Protein AF-A0A263DR55-F1 (afdb_monomer_lite)

pLDDT: mean 92.51, std 10.54, range [33.25, 98.62]

Secondary structure (DSSP, 8-state):
--TT----SHHHHHHHHHHHHHTSTT----SEEEEEEE-S-TTS----S-EEESSTTHHHHHHHHHHH---SSSEEEEE-HHHHHHHHHHHGGGGG-TTS--HHHHHHHHHHHHHHTT---EEEEEEES-TTSPPSSHHHHHHHHHHHTT-------

Foldseek 3Di:
DPLPAADQDPVSVVVLVVVLVVVQPLADDFQKKFKWWAAPDPPDDTAGQAIAGHDPPRQLVSLLCVLQVPRDDWDKGWDDLVSLVSSLSSCVSHVSNVVFDDSVNVVSVVSSVCVVVPGDTIMMMTTHRDLPDDQPDPRSVRSNVCVVVVVHPDPPD

Radius of gyration: 15.17 Å; chains: 1; bounding box: 42×30×36 Å

Sequence (157 aa):
MSPDEEWPTLELIRAAVDRFTAQMPGWAPTAAYGVTLVPPDEDTSWSFPVVNVGWLHRLPALVLGMVTGRRTGTGTYELAPADLQRAVDLLSPAEAALMYQHPNLLAWRTMLERIESGENGRIVAVFVDSLDDEASSTYDAVFRAQIARGESSELYA

Structure (mmCIF, N/CA/C/O backbone):
data_AF-A0A263DR55-F1
#
_entry.id   AF-A0A263DR55-F1
#
loop_
_atom_site.group_PDB
_atom_site.id
_atom_site.type_symbol
_atom_site.label_atom_id
_atom_site.label_alt_id
_atom_site.label_comp_id
_atom_site.label_asym_id
_atom_site.label_entity_id
_atom_site.label_seq_id
_atom_site.pdbx_PDB_ins_code
_atom_site.Cartn_x
_atom_site.Cartn_y
_atom_site.Cartn_z
_atom_site.occupancy
_atom_site.B_iso_or_equiv
_atom_site.auth_seq_id
_atom_site.auth_comp_id
_atom_site.auth_asym_id
_atom_site.auth_atom_id
_atom_site.pdbx_PDB_model_num
ATOM 1 N N . MET A 1 1 ? 18.866 -2.359 1.711 1.00 62.03 1 MET A N 1
ATOM 2 C CA . MET A 1 1 ? 19.062 -1.284 0.718 1.00 62.03 1 MET A CA 1
ATOM 3 C C . MET A 1 1 ? 20.047 -0.297 1.301 1.00 62.03 1 MET A C 1
ATOM 5 O O . MET A 1 1 ? 20.133 -0.228 2.525 1.00 62.03 1 MET A O 1
ATOM 9 N N . SER A 1 2 ? 20.818 0.387 0.457 1.00 67.88 2 SER A N 1
ATOM 10 C CA . SER A 1 2 ? 21.627 1.514 0.931 1.00 67.88 2 SER A CA 1
ATOM 11 C C . SER A 1 2 ? 20.676 2.639 1.356 1.00 67.88 2 SER A C 1
ATOM 13 O O . SER A 1 2 ? 19.672 2.820 0.667 1.00 67.88 2 SER A O 1
ATOM 15 N N . PRO A 1 3 ? 20.944 3.378 2.445 1.00 63.75 3 PRO A N 1
ATOM 16 C CA . PRO A 1 3 ? 20.150 4.556 2.804 1.00 63.75 3 PRO A CA 1
ATOM 17 C C . PRO A 1 3 ? 20.121 5.628 1.697 1.00 63.75 3 PRO A C 1
ATOM 19 O O . PRO A 1 3 ? 19.177 6.403 1.651 1.00 63.75 3 PRO A O 1
ATOM 22 N N . ASP A 1 4 ? 21.089 5.603 0.773 1.00 78.88 4 ASP A N 1
ATOM 23 C CA . ASP A 1 4 ? 21.214 6.554 -0.344 1.00 78.88 4 ASP A CA 1
ATOM 24 C C . ASP A 1 4 ? 20.773 5.963 -1.703 1.00 78.88 4 ASP A C 1
ATOM 26 O O . ASP A 1 4 ? 21.198 6.421 -2.762 1.00 78.88 4 ASP A O 1
ATOM 30 N N . GLU A 1 5 ? 20.012 4.862 -1.711 1.00 91.50 5 GLU A N 1
ATOM 31 C CA . GLU A 1 5 ? 19.532 4.267 -2.963 1.00 91.50 5 GLU A CA 1
ATOM 32 C C . GLU A 1 5 ? 18.420 5.123 -3.594 1.00 91.50 5 GLU A C 1
ATOM 34 O O . GLU A 1 5 ? 17.402 5.385 -2.962 1.00 91.50 5 GLU A O 1
ATOM 39 N N . GLU A 1 6 ? 18.584 5.494 -4.867 1.00 94.75 6 GLU A N 1
ATOM 40 C CA . GLU A 1 6 ? 17.628 6.299 -5.638 1.00 94.75 6 GLU A CA 1
ATOM 41 C C . GLU A 1 6 ? 17.374 5.684 -7.023 1.00 94.75 6 GLU A C 1
ATOM 43 O O . GLU A 1 6 ? 18.287 5.145 -7.658 1.00 94.75 6 GLU A O 1
ATOM 48 N N . TRP A 1 7 ? 16.139 5.792 -7.529 1.00 95.12 7 TRP A N 1
ATOM 49 C CA . TRP A 1 7 ? 15.735 5.278 -8.845 1.00 95.12 7 TRP A CA 1
ATOM 50 C C . TRP A 1 7 ? 15.179 6.387 -9.755 1.00 95.12 7 TRP A C 1
ATOM 52 O O . TRP A 1 7 ? 13.997 6.364 -10.085 1.00 95.12 7 TRP A O 1
ATOM 62 N N . PRO A 1 8 ? 16.001 7.348 -10.221 1.00 94.38 8 PRO A N 1
ATOM 63 C CA . PRO A 1 8 ? 15.532 8.478 -11.031 1.00 94.38 8 PRO A CA 1
ATOM 64 C C . PRO A 1 8 ? 15.046 8.112 -12.442 1.00 94.38 8 PRO A C 1
ATOM 66 O O . PRO A 1 8 ? 14.496 8.956 -13.146 1.00 94.38 8 PRO A O 1
ATOM 69 N N . THR A 1 9 ? 15.262 6.874 -12.894 1.00 93.00 9 THR A N 1
ATOM 70 C CA . THR A 1 9 ? 14.920 6.429 -14.251 1.00 93.00 9 THR A CA 1
ATOM 71 C C . THR A 1 9 ? 13.971 5.235 -14.237 1.00 93.00 9 THR A C 1
ATOM 73 O O . THR A 1 9 ? 13.966 4.417 -13.315 1.00 93.00 9 THR A O 1
ATOM 76 N N . LEU A 1 10 ? 13.202 5.074 -15.320 1.00 91.06 10 LEU A N 1
ATOM 77 C CA . LEU A 1 10 ? 12.339 3.905 -15.514 1.00 91.06 10 LEU A CA 1
ATOM 78 C C . LEU A 1 10 ? 13.130 2.585 -15.510 1.00 91.06 10 LEU A C 1
ATOM 80 O O . LEU A 1 10 ? 12.615 1.561 -15.072 1.00 91.06 10 LEU A O 1
ATOM 84 N N . GLU A 1 11 ? 14.371 2.596 -15.997 1.00 93.25 11 GLU A N 1
ATOM 85 C CA . GLU A 1 11 ? 15.248 1.422 -15.983 1.00 93.25 11 GLU A CA 1
ATOM 86 C C . GLU A 1 11 ? 15.578 0.982 -14.552 1.00 93.25 11 GLU A C 1
ATOM 88 O O . GLU A 1 11 ? 15.452 -0.198 -14.234 1.00 93.25 11 GLU A O 1
ATOM 93 N N . LEU A 1 12 ? 15.905 1.929 -13.670 1.00 94.00 12 LEU A N 1
ATOM 94 C CA . LEU A 1 12 ? 16.193 1.636 -12.266 1.00 94.00 12 LEU A CA 1
ATOM 95 C C . LEU A 1 12 ? 14.942 1.166 -11.511 1.00 94.00 12 LEU A C 1
ATOM 97 O O . LEU A 1 12 ? 15.020 0.211 -10.740 1.00 94.00 12 LEU A O 1
ATOM 101 N N . ILE A 1 13 ? 13.772 1.745 -11.803 1.00 92.88 13 ILE A N 1
ATOM 102 C CA . ILE A 1 13 ? 12.486 1.257 -11.275 1.00 92.88 13 ILE A CA 1
ATOM 103 C C . ILE A 1 13 ? 12.225 -0.187 -11.725 1.00 92.88 13 ILE A C 1
ATOM 105 O O . ILE A 1 13 ? 11.828 -1.025 -10.916 1.00 92.88 13 ILE A O 1
ATOM 109 N N . ARG A 1 14 ? 12.460 -0.509 -13.004 1.00 92.50 14 ARG A N 1
ATOM 110 C CA . ARG A 1 14 ? 12.309 -1.880 -13.523 1.00 92.50 14 ARG A CA 1
ATOM 111 C C . ARG A 1 14 ? 13.278 -2.845 -12.843 1.00 92.50 14 ARG A C 1
ATOM 113 O O . ARG A 1 14 ? 12.843 -3.897 -12.388 1.00 92.50 14 ARG A O 1
ATOM 120 N N . ALA A 1 15 ? 14.541 -2.457 -12.681 1.00 94.19 15 ALA A N 1
ATOM 121 C CA . ALA A 1 15 ? 15.531 -3.261 -11.969 1.00 94.19 15 ALA A CA 1
ATOM 122 C C . ALA A 1 15 ? 15.119 -3.530 -10.509 1.00 94.19 15 ALA A C 1
ATOM 124 O O . ALA A 1 15 ? 15.295 -4.642 -10.003 1.00 94.19 15 ALA A O 1
ATOM 125 N N . ALA A 1 16 ? 14.519 -2.545 -9.833 1.00 94.00 16 ALA A N 1
ATOM 126 C CA . ALA A 1 16 ? 13.972 -2.722 -8.491 1.00 94.00 16 ALA A CA 1
ATOM 127 C C . ALA A 1 16 ? 12.789 -3.704 -8.471 1.00 94.00 16 ALA A C 1
ATOM 129 O O . ALA A 1 16 ? 12.760 -4.600 -7.623 1.00 94.00 16 ALA A O 1
ATOM 130 N N . VAL A 1 17 ? 11.856 -3.589 -9.425 1.00 93.50 17 VAL A N 1
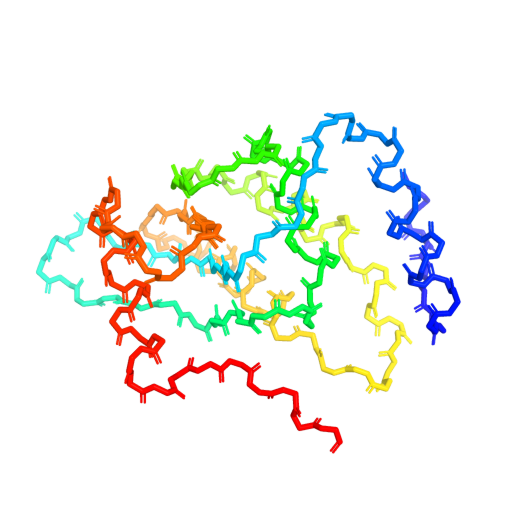ATOM 131 C CA . VAL A 1 17 ? 10.735 -4.533 -9.589 1.00 93.50 17 VAL A CA 1
ATOM 132 C C . VAL A 1 17 ? 11.243 -5.958 -9.801 1.00 93.50 17 VAL A C 1
ATOM 134 O O . VAL A 1 17 ? 10.771 -6.872 -9.122 1.00 93.50 17 VAL A O 1
ATOM 137 N N . ASP A 1 18 ? 12.226 -6.159 -10.678 1.00 94.62 18 ASP A N 1
ATOM 138 C CA . ASP A 1 18 ? 12.802 -7.479 -10.951 1.00 94.62 18 ASP A CA 1
ATOM 139 C C . ASP A 1 18 ? 13.461 -8.063 -9.693 1.00 94.62 18 ASP A C 1
ATOM 141 O O . ASP A 1 18 ? 13.192 -9.204 -9.304 1.00 94.62 18 ASP A O 1
ATOM 145 N N . ARG A 1 19 ? 14.258 -7.253 -8.984 1.00 94.94 19 ARG A N 1
ATOM 146 C CA . ARG A 1 19 ? 14.922 -7.643 -7.731 1.00 94.94 19 ARG A CA 1
ATOM 147 C C . ARG A 1 19 ? 13.928 -8.006 -6.626 1.00 94.94 19 ARG A C 1
ATOM 149 O O . ARG A 1 19 ? 14.173 -8.948 -5.870 1.00 94.94 19 ARG A O 1
ATOM 156 N N . PHE A 1 20 ? 12.836 -7.261 -6.478 1.00 95.62 20 PHE A N 1
ATOM 157 C CA . PHE A 1 20 ? 11.806 -7.546 -5.475 1.00 95.62 20 PHE A CA 1
ATOM 158 C C . PHE A 1 20 ? 10.971 -8.771 -5.854 1.00 95.62 20 PHE A C 1
ATOM 160 O O . PHE A 1 20 ? 10.696 -9.611 -4.999 1.00 95.62 20 PHE A O 1
ATOM 167 N N . THR A 1 21 ? 10.655 -8.939 -7.137 1.00 94.44 21 THR A N 1
ATOM 168 C CA . THR A 1 21 ? 9.927 -10.114 -7.636 1.00 94.44 21 THR A CA 1
ATOM 169 C C . THR A 1 21 ? 10.743 -11.391 -7.433 1.00 94.44 21 THR A C 1
ATOM 171 O O . THR A 1 21 ? 10.203 -12.398 -6.980 1.00 94.44 21 THR A O 1
ATOM 174 N N . ALA A 1 22 ? 12.060 -11.351 -7.669 1.00 95.56 22 ALA A N 1
ATOM 175 C CA . ALA A 1 22 ? 12.956 -12.486 -7.431 1.00 95.56 22 ALA A CA 1
ATOM 176 C C . ALA A 1 22 ? 12.995 -12.933 -5.955 1.00 95.56 22 ALA A C 1
ATOM 178 O O . ALA A 1 22 ? 13.160 -14.116 -5.666 1.00 95.56 22 ALA A O 1
ATOM 179 N N . GLN A 1 23 ? 12.797 -12.003 -5.015 1.00 95.56 23 GLN A N 1
ATOM 180 C CA . GLN A 1 23 ? 12.674 -12.298 -3.580 1.00 95.56 23 GLN A CA 1
ATOM 181 C C . GLN A 1 23 ? 11.281 -12.800 -3.194 1.00 95.56 23 GLN A C 1
ATOM 183 O O . GLN A 1 23 ? 11.054 -13.195 -2.047 1.00 95.56 23 GLN A O 1
ATOM 188 N N . MET A 1 24 ? 10.341 -12.793 -4.140 1.00 95.44 24 MET A N 1
ATOM 189 C CA . MET A 1 24 ? 8.953 -13.119 -3.898 1.00 95.44 24 MET A CA 1
ATOM 190 C C . MET A 1 24 ? 8.435 -14.306 -4.735 1.00 95.44 24 MET A C 1
ATOM 192 O O . MET A 1 24 ? 7.492 -14.129 -5.508 1.00 95.44 24 MET A O 1
ATOM 196 N N . PRO A 1 25 ? 8.960 -15.540 -4.561 1.00 94.75 25 PRO A N 1
ATOM 197 C CA . PRO A 1 25 ? 8.427 -16.714 -5.253 1.00 94.75 25 PRO A CA 1
ATOM 198 C C . PRO A 1 25 ? 6.910 -16.861 -5.078 1.00 94.75 25 PRO A C 1
ATOM 200 O O . PRO A 1 25 ? 6.382 -16.709 -3.974 1.00 94.75 25 PRO A O 1
ATOM 203 N N . GLY A 1 26 ? 6.212 -17.142 -6.181 1.00 93.88 26 GLY A N 1
ATOM 204 C CA . GLY A 1 26 ? 4.753 -17.278 -6.212 1.00 93.88 26 GLY A CA 1
ATOM 205 C C . GLY A 1 26 ? 3.979 -15.958 -6.178 1.00 93.88 26 GLY A C 1
ATOM 206 O O . GLY A 1 26 ? 2.752 -15.991 -6.129 1.00 93.88 26 GLY A O 1
ATOM 207 N N . TRP A 1 27 ? 4.657 -14.806 -6.195 1.00 94.69 27 TRP A N 1
ATOM 208 C CA . TRP A 1 27 ? 3.970 -13.526 -6.311 1.00 94.69 27 TRP A CA 1
ATOM 209 C C . TRP A 1 27 ? 3.328 -13.355 -7.688 1.00 94.69 27 TRP A C 1
ATOM 211 O O . TRP A 1 27 ? 3.953 -13.615 -8.718 1.00 94.69 27 TRP A O 1
ATOM 221 N N . ALA A 1 28 ? 2.090 -12.875 -7.687 1.00 92.25 28 ALA A N 1
ATOM 222 C CA . ALA A 1 28 ? 1.333 -12.509 -8.869 1.00 92.25 28 ALA A CA 1
ATOM 223 C C . ALA A 1 28 ? 0.792 -11.076 -8.723 1.00 92.25 28 ALA A C 1
ATOM 225 O O . ALA A 1 28 ? 0.379 -10.690 -7.621 1.00 92.25 28 ALA A O 1
ATOM 226 N N . PRO A 1 29 ? 0.750 -10.283 -9.810 1.00 90.56 29 PRO A N 1
ATOM 227 C CA . PRO A 1 29 ? 0.059 -8.998 -9.811 1.00 90.56 29 PRO A CA 1
ATOM 228 C C . PRO A 1 29 ? -1.410 -9.146 -9.404 1.00 90.56 29 PRO A C 1
ATOM 230 O O . PRO A 1 29 ? -2.023 -10.183 -9.638 1.00 90.56 29 PRO A O 1
ATOM 233 N N . THR A 1 30 ? -1.963 -8.090 -8.818 1.00 93.06 30 THR A N 1
ATOM 234 C CA . THR A 1 30 ? -3.384 -7.990 -8.470 1.00 93.06 30 THR A CA 1
ATOM 235 C C . THR A 1 30 ? -4.091 -7.053 -9.454 1.00 93.06 30 THR A C 1
ATOM 237 O O . THR A 1 30 ? -3.424 -6.218 -10.073 1.00 93.06 30 THR A O 1
ATOM 240 N N . ALA A 1 31 ? -5.409 -7.174 -9.619 1.00 94.44 31 ALA A N 1
ATOM 241 C CA . ALA A 1 31 ? -6.181 -6.289 -10.492 1.00 94.44 31 ALA A CA 1
ATOM 242 C C . ALA A 1 31 ? -6.405 -4.907 -9.862 1.00 94.44 31 ALA A C 1
ATOM 244 O O . ALA A 1 31 ? -6.480 -3.916 -10.588 1.00 94.44 31 ALA A O 1
ATOM 245 N N . ALA A 1 32 ? -6.488 -4.828 -8.533 1.00 96.06 32 ALA A N 1
ATOM 246 C CA . ALA A 1 32 ? -6.567 -3.568 -7.808 1.00 96.06 32 ALA A CA 1
ATOM 247 C C . ALA A 1 32 ? -6.029 -3.690 -6.373 1.00 96.06 32 ALA A C 1
ATOM 249 O O . ALA A 1 32 ? -6.063 -4.765 -5.776 1.00 96.06 32 ALA A O 1
ATOM 250 N N . TYR A 1 33 ? -5.535 -2.586 -5.808 1.00 97.44 33 TYR A N 1
ATOM 251 C CA . TYR A 1 33 ? -5.150 -2.521 -4.395 1.00 97.44 33 TYR A CA 1
ATOM 252 C C . TYR A 1 33 ? -5.292 -1.117 -3.798 1.00 97.44 33 TYR A C 1
ATOM 254 O O . TYR A 1 33 ? -5.251 -0.100 -4.500 1.00 97.44 33 TYR A O 1
ATOM 262 N N . GLY A 1 34 ? -5.389 -1.062 -2.473 1.00 97.56 34 GLY A N 1
ATOM 263 C CA . GLY A 1 34 ? -5.437 0.182 -1.712 1.00 97.56 34 GLY A CA 1
ATOM 264 C C . GLY A 1 34 ? -4.982 -0.015 -0.270 1.00 97.56 34 GLY A C 1
ATOM 265 O O . GLY A 1 34 ? -4.954 -1.137 0.234 1.00 97.56 34 GLY A O 1
ATOM 266 N N . VAL A 1 35 ? -4.630 1.085 0.393 1.00 98.56 35 VAL A N 1
ATOM 267 C CA . VAL A 1 35 ? -4.352 1.130 1.837 1.00 98.56 35 VAL A CA 1
ATOM 268 C C . VAL A 1 35 ? -5.186 2.246 2.447 1.00 98.56 35 VAL A C 1
ATOM 270 O O . VAL A 1 35 ? -5.274 3.322 1.860 1.00 98.56 35 VAL A O 1
ATOM 273 N N . THR A 1 36 ? -5.797 2.002 3.600 1.00 98.25 36 THR A N 1
ATOM 274 C CA . THR A 1 36 ? -6.609 2.993 4.313 1.00 98.25 36 THR A CA 1
ATOM 275 C C . THR A 1 36 ? -6.371 2.933 5.820 1.00 98.25 36 THR A C 1
ATOM 277 O O . THR A 1 36 ? -5.925 1.911 6.342 1.00 98.25 36 THR A O 1
ATOM 280 N N . LEU A 1 37 ? -6.682 4.032 6.509 1.00 98.12 37 LEU A N 1
ATOM 281 C CA . LEU A 1 37 ? -6.756 4.110 7.962 1.00 98.12 37 LEU A CA 1
ATOM 282 C C . LEU A 1 37 ? -8.229 4.031 8.372 1.00 98.12 37 LEU A C 1
ATOM 284 O O . LEU A 1 37 ? -9.004 4.949 8.108 1.00 98.12 37 LEU A O 1
ATOM 288 N N . VAL A 1 38 ? -8.602 2.927 9.009 1.00 97.62 38 VAL A N 1
ATOM 289 C CA . VAL A 1 38 ? -9.963 2.650 9.466 1.00 97.62 38 VAL A CA 1
ATOM 290 C C . VAL A 1 38 ? -10.115 3.139 10.910 1.00 97.62 38 VAL A C 1
ATOM 292 O O . VAL A 1 38 ? -9.385 2.650 11.779 1.00 97.62 38 VAL A O 1
ATOM 295 N N . PRO A 1 39 ? -11.045 4.062 11.204 1.00 95.62 39 PRO A N 1
ATOM 296 C CA . PRO A 1 39 ? -11.312 4.513 12.565 1.00 95.62 39 PRO A CA 1
ATOM 297 C C . PRO A 1 39 ? -11.846 3.360 13.441 1.00 95.62 39 PRO A C 1
ATOM 299 O O . PRO A 1 39 ? -12.396 2.385 12.926 1.00 95.62 39 PRO A O 1
ATOM 302 N N . PRO A 1 40 ? -11.683 3.433 14.775 1.00 93.75 40 PRO A N 1
ATOM 303 C CA . PRO A 1 40 ? -12.211 2.424 15.695 1.00 93.75 40 PRO A CA 1
ATOM 304 C C . PRO A 1 40 ? -13.738 2.487 15.835 1.00 93.75 40 PRO A C 1
ATOM 306 O O . PRO A 1 40 ? -14.348 1.505 16.246 1.00 93.75 40 PRO A O 1
ATOM 309 N N . ASP A 1 41 ? -14.329 3.641 15.530 1.00 92.25 41 ASP A N 1
ATOM 310 C CA . ASP A 1 41 ? -15.768 3.870 15.550 1.00 92.25 41 ASP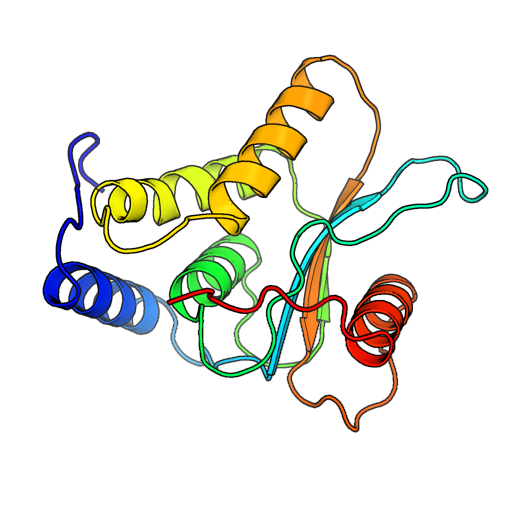 A CA 1
ATOM 311 C C . ASP A 1 41 ? -16.399 3.421 14.225 1.00 92.25 41 ASP A C 1
ATOM 313 O O . ASP A 1 41 ? -16.032 3.917 13.158 1.00 92.25 41 ASP A O 1
ATOM 317 N N . GLU A 1 42 ? -17.345 2.484 14.303 1.00 86.06 42 GLU A N 1
ATOM 318 C CA . GLU A 1 42 ? -18.025 1.906 13.139 1.00 86.06 42 GLU A CA 1
ATOM 319 C C . GLU A 1 42 ? -18.947 2.912 12.430 1.00 86.06 42 GLU A C 1
ATOM 321 O O . GLU A 1 42 ? -19.178 2.770 11.228 1.00 86.06 42 GLU A O 1
ATOM 326 N N . ASP A 1 43 ? -19.419 3.948 13.133 1.00 88.94 43 ASP A N 1
ATOM 327 C CA . ASP A 1 43 ? -20.269 5.001 12.562 1.00 88.94 43 ASP A CA 1
ATOM 328 C C . ASP A 1 43 ? -19.457 6.069 11.807 1.00 88.94 43 ASP A C 1
ATOM 330 O O . ASP A 1 43 ? -20.000 6.850 11.017 1.00 88.94 43 ASP A O 1
ATOM 334 N N . THR A 1 44 ? -18.137 6.108 12.015 1.00 91.12 44 THR A N 1
ATOM 335 C CA . THR A 1 44 ? -17.260 7.052 11.326 1.00 91.12 44 THR A CA 1
ATOM 336 C C . THR A 1 44 ? -16.948 6.547 9.918 1.00 91.12 44 THR A C 1
ATOM 338 O O . THR A 1 44 ? -16.288 5.528 9.723 1.00 91.12 44 THR A O 1
ATOM 341 N N . SER A 1 45 ? -17.379 7.300 8.904 1.00 90.50 45 SER A N 1
ATOM 342 C CA . SER A 1 45 ? -17.082 6.983 7.505 1.00 90.50 45 SER A CA 1
ATOM 343 C C . SER A 1 45 ? -15.586 7.068 7.196 1.00 90.50 45 SER A C 1
ATOM 345 O O . SER A 1 45 ? -14.913 8.011 7.615 1.00 90.50 45 SER A O 1
ATOM 347 N N . TRP A 1 46 ? -15.094 6.151 6.370 1.00 95.31 46 TRP A N 1
ATOM 348 C CA . TRP A 1 46 ? -13.714 6.119 5.891 1.00 95.31 46 TRP A CA 1
ATOM 349 C C . TRP A 1 46 ? -13.661 5.663 4.428 1.00 95.31 46 TRP A C 1
ATOM 351 O O . TRP A 1 46 ? -14.617 5.097 3.894 1.00 95.31 46 TRP A O 1
ATOM 361 N N . SER A 1 47 ? -12.543 5.942 3.765 1.00 96.62 47 SER A N 1
ATOM 362 C CA . SER A 1 47 ? -12.316 5.609 2.359 1.00 96.62 47 SER A CA 1
ATOM 363 C C . SER A 1 47 ? -10.834 5.356 2.091 1.00 96.62 47 SER A C 1
ATOM 365 O O . SER A 1 47 ? -9.959 5.710 2.883 1.00 96.62 47 SER A O 1
ATOM 367 N N . PHE A 1 48 ? -10.530 4.741 0.957 1.00 97.81 48 PHE A N 1
ATOM 368 C CA . PHE A 1 48 ? -9.179 4.626 0.437 1.00 97.81 48 PHE A CA 1
ATOM 369 C C . PHE A 1 48 ? -8.775 5.967 -0.192 1.00 97.81 48 PHE A C 1
ATOM 371 O O . PHE A 1 48 ? -9.442 6.410 -1.131 1.00 97.81 48 PHE A O 1
ATOM 378 N N . PRO A 1 49 ? -7.708 6.625 0.300 1.00 96.56 49 PRO A N 1
ATOM 379 C CA . PRO A 1 49 ? -7.216 7.878 -0.274 1.00 96.56 49 PRO A CA 1
ATOM 380 C C . PRO A 1 49 ? -6.582 7.678 -1.655 1.00 96.56 49 PRO A C 1
ATOM 382 O O . PRO A 1 49 ? -6.531 8.611 -2.449 1.00 96.56 49 PRO A O 1
ATOM 385 N N . VAL A 1 50 ? -6.092 6.467 -1.939 1.00 96.31 50 VAL A N 1
ATOM 386 C CA . VAL A 1 50 ? -5.536 6.082 -3.238 1.00 96.31 50 VAL A CA 1
ATOM 387 C C . VAL A 1 50 ? -6.076 4.706 -3.604 1.00 96.31 50 VAL A C 1
ATOM 389 O O . VAL A 1 50 ? -5.842 3.726 -2.892 1.00 96.31 50 VAL A O 1
ATOM 392 N N . VAL A 1 51 ? -6.791 4.642 -4.724 1.00 95.69 51 VAL A N 1
ATOM 393 C CA . VAL A 1 51 ? -7.345 3.411 -5.296 1.00 95.69 51 VAL A CA 1
ATOM 394 C C . VAL A 1 51 ? -6.568 3.092 -6.563 1.00 95.69 51 VAL A C 1
ATOM 396 O O . VAL A 1 51 ? -6.657 3.814 -7.553 1.00 95.69 51 VAL A O 1
ATOM 399 N N . ASN A 1 52 ? -5.783 2.022 -6.545 1.00 94.69 52 ASN A N 1
ATOM 400 C CA . ASN A 1 52 ? -4.975 1.629 -7.693 1.00 94.69 52 ASN A CA 1
ATOM 401 C C . ASN A 1 52 ? -5.713 0.528 -8.452 1.00 94.69 52 ASN A C 1
ATOM 403 O O . ASN A 1 52 ? -6.009 -0.514 -7.867 1.00 94.69 52 ASN A O 1
ATOM 407 N N . VAL A 1 53 ? -5.999 0.753 -9.736 1.00 92.88 53 VAL A N 1
ATOM 408 C CA . VAL A 1 53 ? -6.681 -0.209 -10.614 1.00 92.88 53 VAL A CA 1
ATOM 409 C C . VAL A 1 53 ? -5.821 -0.488 -11.839 1.00 92.88 53 VAL A C 1
ATOM 411 O O . VAL A 1 53 ? -5.237 0.414 -12.439 1.00 92.88 53 VAL A O 1
ATOM 414 N N . GLY A 1 54 ? -5.780 -1.752 -12.241 1.00 84.38 54 GLY A N 1
ATOM 415 C CA . GLY A 1 54 ? -5.061 -2.204 -13.415 1.00 84.38 54 GLY A CA 1
ATOM 416 C C . GLY A 1 54 ? -3.565 -2.380 -13.171 1.00 84.38 54 GLY A C 1
ATOM 417 O O . GLY A 1 54 ? -3.084 -2.611 -12.067 1.00 84.38 54 GLY A O 1
ATOM 418 N N . TRP A 1 55 ? -2.812 -2.337 -14.266 1.00 71.62 55 TRP A N 1
ATOM 419 C CA . TRP A 1 55 ? -1.421 -2.791 -14.296 1.00 71.62 55 TRP A CA 1
ATOM 420 C C . TRP A 1 55 ? -0.405 -1.688 -14.000 1.00 71.62 55 TRP A C 1
ATOM 422 O O . TRP A 1 55 ? 0.792 -1.968 -13.910 1.00 71.62 55 TRP A O 1
ATOM 432 N N . LEU A 1 56 ? -0.865 -0.444 -13.912 1.00 68.31 56 LEU A N 1
ATOM 433 C CA . LEU A 1 56 ? -0.064 0.710 -13.536 1.00 68.31 56 LEU A CA 1
ATOM 434 C C . LEU A 1 56 ? 0.041 0.693 -12.000 1.00 68.31 56 LEU A C 1
ATOM 436 O O . LEU A 1 56 ? -0.935 0.393 -11.327 1.00 68.31 56 LEU A O 1
ATOM 440 N N . HIS A 1 57 ? 1.230 0.941 -11.442 1.00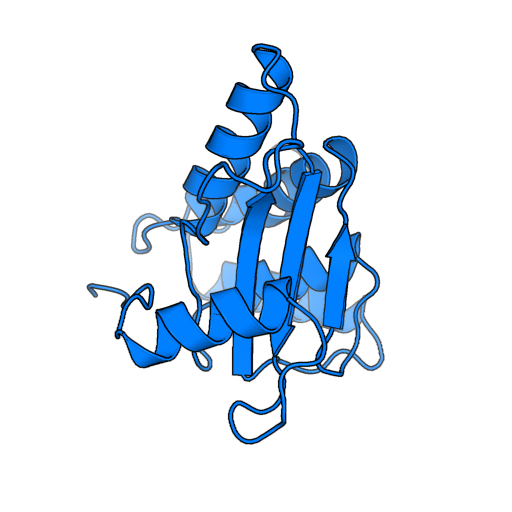 70.62 57 HIS A N 1
ATOM 441 C CA . HIS A 1 57 ? 1.542 0.816 -9.999 1.00 70.62 57 HIS A CA 1
ATOM 442 C C . HIS A 1 57 ? 1.799 -0.608 -9.454 1.00 70.62 57 HIS A C 1
ATOM 444 O O . HIS A 1 57 ? 1.510 -0.918 -8.299 1.00 70.62 57 HIS A O 1
ATOM 450 N N . ARG A 1 58 ? 2.467 -1.477 -10.230 1.00 84.44 58 ARG A N 1
ATOM 451 C CA . ARG A 1 58 ? 2.914 -2.795 -9.717 1.00 84.44 58 ARG A CA 1
ATOM 452 C C . ARG A 1 58 ? 3.939 -2.711 -8.588 1.00 84.44 58 ARG A C 1
ATOM 454 O O . ARG A 1 58 ? 3.946 -3.584 -7.729 1.00 84.44 58 ARG A O 1
ATOM 461 N N . LEU A 1 59 ? 4.817 -1.706 -8.603 1.00 93.38 59 LEU A N 1
ATOM 462 C CA . LEU A 1 59 ? 5.890 -1.600 -7.614 1.00 93.38 59 LEU A CA 1
ATOM 463 C C . LEU A 1 59 ? 5.343 -1.382 -6.188 1.00 93.38 59 LEU A C 1
ATOM 465 O O . LEU A 1 59 ? 5.702 -2.176 -5.321 1.00 93.38 59 LEU A O 1
ATOM 469 N N . PRO A 1 60 ? 4.436 -0.419 -5.919 1.00 95.75 60 PRO A N 1
ATOM 470 C CA . PRO A 1 60 ? 3.837 -0.316 -4.590 1.00 95.75 60 PRO A CA 1
ATOM 471 C C . PRO A 1 60 ? 3.033 -1.566 -4.191 1.00 95.75 60 PRO A C 1
ATOM 473 O O . PRO A 1 60 ? 3.143 -2.002 -3.049 1.00 95.75 60 PRO A O 1
ATOM 476 N N . ALA A 1 61 ? 2.294 -2.199 -5.115 1.00 95.69 61 ALA A N 1
ATOM 477 C CA . ALA A 1 61 ? 1.595 -3.462 -4.834 1.00 95.69 61 ALA A CA 1
ATOM 478 C C . ALA A 1 61 ? 2.559 -4.588 -4.418 1.00 95.69 61 ALA A C 1
ATOM 480 O O . ALA A 1 61 ? 2.283 -5.352 -3.493 1.00 95.69 61 ALA A O 1
ATOM 481 N N . LEU A 1 62 ? 3.704 -4.693 -5.098 1.00 96.38 62 LEU A N 1
ATOM 482 C CA . LEU A 1 62 ? 4.756 -5.656 -4.785 1.00 96.38 62 LEU A CA 1
ATOM 483 C C . LEU A 1 62 ? 5.373 -5.375 -3.412 1.00 96.38 62 LEU A C 1
ATOM 485 O O . LEU A 1 62 ? 5.508 -6.301 -2.616 1.00 96.38 62 LEU A O 1
ATOM 489 N N . VAL A 1 63 ? 5.676 -4.111 -3.108 1.00 97.50 63 VAL A N 1
ATOM 490 C CA . VAL A 1 63 ? 6.185 -3.685 -1.795 1.00 97.50 63 VAL A CA 1
ATOM 491 C C . VAL A 1 63 ? 5.191 -4.014 -0.676 1.00 97.50 63 VAL A C 1
ATOM 493 O O . VAL A 1 63 ? 5.587 -4.595 0.334 1.00 97.50 63 VAL A O 1
ATOM 496 N N . LEU A 1 64 ? 3.895 -3.744 -0.868 1.00 97.81 64 LEU A N 1
ATOM 497 C CA . LEU A 1 64 ? 2.864 -4.158 0.087 1.00 97.81 64 LEU A CA 1
ATOM 498 C C . LEU A 1 64 ? 2.802 -5.685 0.223 1.00 97.81 64 LEU A C 1
ATOM 500 O O . LEU A 1 64 ? 2.684 -6.200 1.332 1.00 97.81 64 LEU A O 1
ATOM 504 N N . GLY A 1 65 ? 2.936 -6.431 -0.876 1.00 97.06 65 GLY A N 1
ATOM 505 C CA . GLY A 1 65 ? 3.039 -7.893 -0.851 1.00 97.06 65 GLY A CA 1
ATOM 506 C C . GLY A 1 65 ? 4.228 -8.392 -0.021 1.00 97.06 65 GLY A C 1
ATOM 507 O O . GLY A 1 65 ? 4.098 -9.368 0.715 1.00 97.06 65 GLY A O 1
ATOM 508 N N . MET A 1 66 ? 5.374 -7.706 -0.086 1.00 97.69 66 MET A N 1
ATOM 509 C CA . MET A 1 66 ? 6.563 -8.046 0.706 1.00 97.69 66 MET A CA 1
ATOM 510 C C . MET A 1 66 ? 6.338 -7.879 2.211 1.00 97.69 66 MET A C 1
ATOM 512 O O . MET A 1 66 ? 6.822 -8.713 2.974 1.00 97.6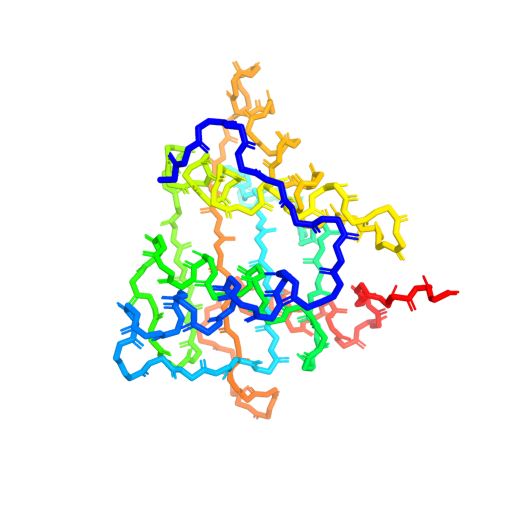9 66 MET A O 1
ATOM 516 N N . VAL A 1 67 ? 5.624 -6.833 2.643 1.00 97.94 67 VAL A N 1
ATOM 517 C CA . VAL A 1 67 ? 5.381 -6.582 4.078 1.00 97.94 67 VAL A CA 1
ATOM 518 C C . VAL A 1 67 ? 4.180 -7.355 4.626 1.00 97.94 67 VAL A C 1
ATOM 520 O O . VAL A 1 67 ? 4.207 -7.786 5.770 1.00 97.94 67 VAL A O 1
ATOM 523 N N . THR A 1 68 ? 3.158 -7.613 3.806 1.00 97.50 68 THR A N 1
ATOM 524 C CA . THR A 1 68 ? 1.975 -8.411 4.195 1.00 97.50 68 THR A CA 1
ATOM 525 C C . THR A 1 68 ? 2.194 -9.919 4.067 1.00 97.50 68 THR A C 1
ATOM 527 O O . THR A 1 68 ? 1.413 -10.713 4.584 1.00 97.50 68 THR A O 1
ATOM 530 N N . GLY A 1 69 ? 3.212 -10.338 3.312 1.00 96.56 69 GLY A N 1
ATOM 531 C CA . GLY A 1 69 ? 3.410 -11.728 2.908 1.00 96.56 69 GLY A CA 1
ATOM 532 C C . GLY A 1 69 ? 2.481 -12.197 1.780 1.00 96.56 69 GLY A C 1
ATOM 533 O O . GLY A 1 69 ? 2.601 -13.347 1.346 1.00 96.56 69 GLY A O 1
ATOM 534 N N . ARG A 1 70 ? 1.586 -11.336 1.270 1.00 96.25 70 ARG A N 1
ATOM 535 C CA . ARG A 1 70 ? 0.640 -11.672 0.199 1.00 96.25 70 ARG A CA 1
ATOM 536 C C . ARG A 1 70 ? 1.377 -12.018 -1.097 1.00 96.25 70 ARG A C 1
ATOM 538 O O . ARG A 1 70 ? 2.185 -11.244 -1.614 1.00 96.25 70 ARG A O 1
ATOM 545 N N . ARG A 1 71 ? 1.065 -13.195 -1.647 1.00 95.31 71 ARG A N 1
ATOM 546 C CA . ARG A 1 71 ? 1.646 -13.716 -2.898 1.00 95.31 71 ARG A CA 1
ATOM 547 C C . ARG A 1 71 ? 0.662 -13.615 -4.057 1.00 95.31 71 ARG A C 1
ATOM 549 O O . ARG A 1 71 ? 0.979 -13.041 -5.088 1.00 95.31 71 ARG A O 1
ATOM 556 N N . THR A 1 72 ? -0.544 -14.120 -3.859 1.00 95.25 72 THR A N 1
ATOM 557 C CA . THR A 1 72 ? -1.647 -14.129 -4.823 1.00 95.25 72 THR A CA 1
ATOM 558 C C . THR A 1 72 ? -2.962 -14.160 -4.042 1.00 95.25 72 THR A C 1
ATOM 560 O O . THR A 1 72 ? -2.938 -14.339 -2.822 1.00 95.25 72 THR A O 1
ATOM 563 N N . GLY A 1 73 ? -4.085 -13.995 -4.730 1.00 94.69 73 GLY A N 1
ATOM 564 C CA . GLY A 1 73 ? -5.424 -13.985 -4.173 1.00 94.69 73 GLY A CA 1
ATOM 565 C C . GLY A 1 73 ? -5.886 -12.588 -3.771 1.00 94.69 73 GLY A C 1
ATOM 566 O O . GLY A 1 73 ? -5.081 -11.703 -3.445 1.00 94.69 73 GLY A O 1
ATOM 567 N N . THR A 1 74 ? -7.210 -12.435 -3.780 1.00 97.19 74 THR A N 1
ATOM 568 C CA . THR A 1 74 ? -7.930 -11.349 -3.111 1.00 97.19 74 THR A CA 1
ATOM 569 C C . THR A 1 74 ? -7.795 -11.521 -1.599 1.00 97.19 74 THR A C 1
ATOM 571 O O . THR A 1 74 ? -7.909 -12.635 -1.083 1.00 97.19 74 THR A O 1
ATOM 574 N N . GLY A 1 75 ? -7.535 -10.435 -0.877 1.00 97.19 75 GLY A N 1
ATOM 575 C CA . GLY A 1 75 ? -7.360 -10.499 0.569 1.00 97.19 75 GLY A CA 1
ATOM 576 C C . GLY A 1 75 ? -7.174 -9.141 1.226 1.00 97.19 75 GLY A C 1
ATOM 577 O O . GLY A 1 75 ? -6.799 -8.157 0.585 1.00 97.19 75 GLY A O 1
ATOM 578 N N . THR A 1 76 ? -7.423 -9.105 2.534 1.00 98.31 76 THR A N 1
ATOM 579 C CA . THR A 1 76 ? -7.324 -7.897 3.357 1.00 98.31 76 THR A CA 1
ATOM 580 C C . THR A 1 76 ? -6.394 -8.129 4.533 1.00 98.31 76 THR A C 1
ATOM 582 O O . THR A 1 76 ? -6.526 -9.135 5.229 1.00 98.31 76 THR A O 1
ATOM 585 N N . TYR A 1 77 ? -5.473 -7.199 4.755 1.00 98.38 77 TYR A N 1
ATOM 586 C CA . TYR A 1 77 ? -4.358 -7.348 5.680 1.00 98.38 77 TYR A CA 1
ATOM 587 C C . TYR A 1 77 ? -4.292 -6.129 6.589 1.00 98.38 77 TYR A C 1
ATOM 589 O O . TYR A 1 77 ? -4.144 -5.006 6.109 1.00 98.38 77 TYR A O 1
ATOM 597 N N . GLU A 1 78 ? -4.398 -6.349 7.895 1.00 98.00 78 GLU A N 1
ATOM 598 C CA . GLU A 1 78 ? -4.098 -5.311 8.877 1.00 98.00 78 GLU A CA 1
ATOM 599 C C . GLU A 1 78 ? -2.576 -5.148 8.980 1.00 98.00 78 GLU A C 1
ATOM 601 O O . GLU A 1 78 ? -1.844 -6.136 9.051 1.00 98.00 78 GLU A O 1
ATOM 606 N N . LEU A 1 79 ? -2.105 -3.905 8.938 1.00 98.12 79 LEU A N 1
ATOM 607 C CA . LEU A 1 79 ? -0.693 -3.549 9.011 1.00 98.12 79 LEU A CA 1
ATOM 608 C C . LEU A 1 79 ? -0.403 -2.886 10.353 1.00 98.12 79 LEU A C 1
ATOM 610 O O . LEU A 1 79 ? -1.088 -1.938 10.746 1.00 98.12 79 LEU A O 1
ATOM 614 N N . ALA A 1 80 ? 0.669 -3.314 11.020 1.00 97.69 80 ALA A N 1
ATOM 615 C CA . ALA A 1 80 ? 1.238 -2.491 12.075 1.00 97.69 80 ALA A CA 1
ATOM 616 C C . ALA A 1 80 ? 1.842 -1.212 11.455 1.00 97.69 80 ALA A C 1
ATOM 618 O O . ALA A 1 80 ? 2.334 -1.255 10.321 1.00 97.69 80 ALA A O 1
ATOM 619 N N . PRO A 1 81 ? 1.907 -0.084 12.188 1.00 98.12 81 PRO A N 1
ATOM 620 C CA . PRO A 1 81 ? 2.573 1.126 11.699 1.00 98.12 81 PRO A CA 1
ATOM 621 C C . PRO A 1 81 ? 4.016 0.872 11.235 1.00 98.12 81 PRO A C 1
ATOM 623 O O . PRO A 1 81 ? 4.449 1.412 10.223 1.00 98.12 81 PRO A O 1
ATOM 626 N N . ALA A 1 82 ? 4.737 -0.027 11.913 1.00 98.19 82 ALA A N 1
ATOM 627 C CA . ALA A 1 82 ? 6.088 -0.429 11.523 1.00 98.19 82 ALA A CA 1
ATOM 628 C C . ALA A 1 82 ? 6.147 -1.147 10.158 1.00 98.19 82 ALA A C 1
ATOM 630 O O . ALA A 1 82 ? 7.116 -0.970 9.419 1.00 98.19 82 ALA A O 1
ATOM 631 N N . ASP A 1 83 ? 5.121 -1.921 9.791 1.00 98.44 83 ASP A N 1
ATOM 632 C CA . ASP A 1 83 ? 5.060 -2.596 8.490 1.00 98.44 83 ASP A CA 1
ATOM 633 C C . ASP A 1 83 ? 4.759 -1.601 7.365 1.00 98.44 83 ASP A C 1
ATOM 635 O O . ASP A 1 83 ? 5.359 -1.682 6.290 1.00 98.44 83 ASP A O 1
ATOM 639 N N . LEU A 1 84 ? 3.886 -0.617 7.620 1.00 98.62 84 LEU A N 1
ATOM 640 C CA . LEU A 1 84 ? 3.649 0.467 6.666 1.00 98.62 84 LEU A CA 1
ATOM 641 C C . LEU A 1 84 ? 4.892 1.359 6.515 1.00 98.62 84 LEU A C 1
ATOM 643 O O . LEU A 1 84 ? 5.243 1.706 5.390 1.00 98.62 84 LEU A O 1
ATOM 647 N N . GLN A 1 85 ? 5.610 1.662 7.602 1.00 98.56 85 GLN A N 1
ATOM 648 C CA . GLN A 1 85 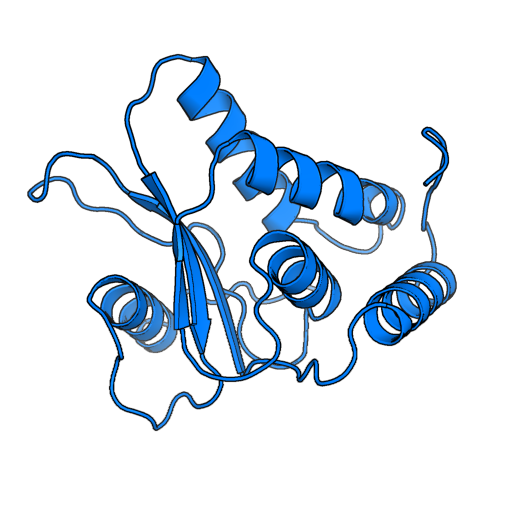? 6.892 2.372 7.528 1.00 98.56 85 GLN A CA 1
ATOM 649 C C . GLN A 1 85 ? 7.907 1.589 6.688 1.00 98.56 85 GLN A C 1
ATOM 651 O O . GLN A 1 85 ? 8.530 2.149 5.793 1.00 98.56 85 GLN A O 1
ATOM 656 N N . ARG A 1 86 ? 8.013 0.270 6.887 1.00 98.31 86 ARG A N 1
ATOM 657 C CA . ARG A 1 86 ? 8.873 -0.582 6.056 1.00 98.31 86 ARG A CA 1
ATOM 658 C C . ARG A 1 86 ? 8.478 -0.530 4.576 1.00 98.31 86 ARG A C 1
ATOM 660 O O . ARG A 1 86 ? 9.356 -0.551 3.714 1.00 98.31 86 ARG A O 1
ATOM 667 N N . ALA A 1 87 ? 7.184 -0.475 4.262 1.00 98.31 87 ALA A N 1
ATOM 668 C CA . ALA A 1 87 ? 6.713 -0.300 2.889 1.00 98.31 87 ALA A CA 1
ATOM 669 C C . ALA A 1 87 ? 7.102 1.075 2.318 1.00 98.31 87 ALA A C 1
ATOM 671 O O . ALA A 1 87 ? 7.547 1.154 1.173 1.00 98.31 87 ALA A O 1
ATOM 672 N N . VAL A 1 88 ? 6.999 2.143 3.115 1.00 98.38 88 VAL A N 1
ATOM 673 C CA . VAL A 1 88 ? 7.492 3.479 2.745 1.00 98.38 88 VAL A CA 1
ATOM 674 C C . VAL A 1 88 ? 8.992 3.435 2.464 1.00 98.38 88 VAL A C 1
ATOM 676 O O . VAL A 1 88 ? 9.412 3.887 1.402 1.00 98.38 88 VAL A O 1
ATOM 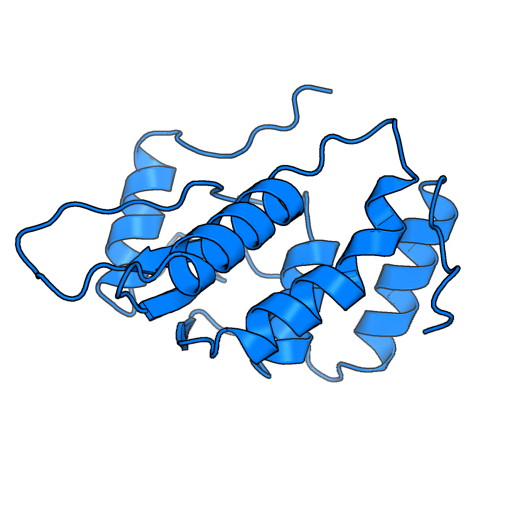679 N N . ASP A 1 89 ? 9.797 2.836 3.337 1.00 97.50 89 ASP A N 1
ATOM 680 C CA . ASP A 1 89 ? 11.252 2.757 3.164 1.00 97.50 89 ASP A CA 1
ATOM 681 C C . ASP A 1 89 ? 11.633 1.993 1.888 1.00 97.50 89 ASP A C 1
ATOM 683 O O . ASP A 1 89 ? 12.514 2.417 1.144 1.00 97.50 89 ASP A O 1
ATOM 687 N N . LEU A 1 90 ? 10.942 0.883 1.596 1.00 97.25 90 LEU A N 1
ATOM 688 C CA . LEU A 1 90 ? 11.154 0.082 0.385 1.00 97.25 90 LEU A CA 1
ATOM 689 C C . LEU A 1 90 ? 10.794 0.825 -0.908 1.00 97.25 90 LEU A C 1
ATOM 691 O O . LEU A 1 90 ? 11.374 0.526 -1.952 1.00 97.25 90 LEU A O 1
ATOM 695 N N . LEU A 1 91 ? 9.831 1.748 -0.856 1.00 96.56 91 LEU A N 1
ATOM 696 C CA . LEU A 1 91 ? 9.316 2.460 -2.026 1.00 96.56 91 LEU A CA 1
ATOM 697 C C . LEU A 1 91 ? 9.929 3.861 -2.209 1.00 96.56 91 LEU A C 1
ATOM 699 O O . LEU A 1 91 ? 9.955 4.352 -3.334 1.00 96.56 91 LEU A O 1
ATOM 703 N N . SER A 1 92 ? 10.457 4.479 -1.147 1.00 96.69 92 SER A N 1
ATOM 704 C CA . SER A 1 92 ? 11.008 5.848 -1.153 1.00 96.69 92 SER A CA 1
ATOM 705 C C . SER A 1 92 ? 12.088 6.109 -2.219 1.00 96.69 92 SER A C 1
ATOM 707 O O . SER A 1 92 ? 12.057 7.188 -2.805 1.00 96.69 92 SER A O 1
ATOM 709 N N . PRO A 1 93 ? 12.973 5.155 -2.594 1.00 96.62 93 PRO A N 1
ATOM 710 C CA . PRO A 1 93 ? 13.913 5.361 -3.703 1.00 96.62 93 PRO A CA 1
ATOM 711 C C . PRO A 1 93 ? 13.258 5.771 -5.034 1.00 96.62 93 PRO A C 1
ATOM 713 O O . PRO A 1 93 ? 13.897 6.418 -5.866 1.00 96.62 93 PRO A O 1
ATOM 716 N N . ALA A 1 94 ? 11.983 5.421 -5.251 1.00 94.62 94 ALA A N 1
ATOM 717 C CA . ALA A 1 94 ? 11.236 5.807 -6.445 1.00 94.62 94 ALA A CA 1
ATOM 718 C C . ALA A 1 94 ? 10.937 7.316 -6.519 1.00 94.62 94 ALA A C 1
ATOM 720 O O . ALA A 1 94 ? 10.671 7.807 -7.613 1.00 94.62 94 ALA A O 1
ATOM 721 N N . GLU A 1 95 ? 11.012 8.067 -5.414 1.00 94.19 95 GLU A N 1
ATOM 722 C CA . GLU A 1 95 ? 10.748 9.516 -5.402 1.00 94.19 95 GLU A CA 1
ATOM 723 C C . GLU A 1 95 ? 11.717 10.315 -6.270 1.00 94.19 95 GLU A C 1
ATOM 725 O O . GLU A 1 95 ? 11.345 11.356 -6.809 1.00 94.19 95 GLU A O 1
ATOM 730 N N . ALA A 1 96 ? 12.928 9.795 -6.481 1.00 95.12 96 ALA A N 1
ATOM 731 C CA . ALA A 1 96 ? 13.899 10.386 -7.393 1.00 95.12 96 ALA A CA 1
ATOM 732 C C . ALA A 1 96 ? 13.404 10.412 -8.855 1.00 95.12 96 ALA A C 1
ATOM 734 O O . ALA A 1 96 ? 13.895 11.201 -9.665 1.00 95.12 96 ALA A O 1
ATOM 735 N N . ALA A 1 97 ? 12.430 9.569 -9.222 1.00 92.88 97 ALA A N 1
ATOM 736 C CA . ALA A 1 97 ? 11.795 9.585 -10.536 1.00 92.88 97 ALA A CA 1
ATOM 737 C C . ALA A 1 97 ? 10.756 10.712 -10.624 1.00 92.88 97 ALA A C 1
ATOM 739 O O . ALA A 1 97 ? 9.549 10.484 -10.514 1.00 92.88 97 ALA A O 1
ATOM 740 N N . LEU A 1 98 ? 11.231 11.935 -10.866 1.00 91.75 98 LEU A N 1
ATOM 741 C CA . LEU A 1 98 ? 10.408 13.153 -10.906 1.00 91.75 98 LEU A CA 1
ATOM 742 C C . LEU A 1 98 ? 9.367 13.185 -12.039 1.00 91.75 98 LEU A C 1
ATOM 744 O O . LEU A 1 98 ? 8.493 14.047 -12.041 1.00 91.75 98 LEU A O 1
ATOM 748 N N . MET A 1 99 ? 9.444 12.265 -13.007 1.00 86.69 99 MET A N 1
ATOM 749 C CA . MET A 1 99 ? 8.415 12.110 -14.042 1.00 86.69 99 MET A CA 1
ATOM 750 C C . MET A 1 99 ? 7.132 11.437 -13.535 1.00 86.69 99 MET A C 1
ATOM 752 O O . MET A 1 99 ? 6.155 11.379 -14.275 1.00 86.69 99 MET A O 1
ATOM 756 N N . TYR A 1 100 ? 7.133 10.902 -12.312 1.00 84.88 100 TYR A N 1
ATOM 757 C CA . TYR A 1 100 ? 5.963 10.294 -11.694 1.00 84.88 100 TYR A CA 1
ATOM 758 C C . TYR A 1 100 ? 5.527 11.089 -10.470 1.00 84.88 100 TYR A C 1
ATOM 760 O O . TYR A 1 100 ? 6.343 11.533 -9.665 1.00 84.88 100 TYR A O 1
ATOM 768 N N . GLN A 1 101 ? 4.214 11.201 -10.293 1.00 87.00 101 GLN A N 1
ATOM 769 C CA . GLN A 1 101 ? 3.658 11.484 -8.978 1.00 87.00 101 GLN A CA 1
ATOM 770 C C . GLN A 1 101 ? 3.674 10.205 -8.135 1.00 87.00 101 GLN A C 1
ATOM 772 O O . GLN A 1 101 ? 3.474 9.104 -8.654 1.00 87.00 101 GLN A O 1
ATOM 777 N N . HIS A 1 102 ? 3.855 10.360 -6.821 1.00 91.81 102 HIS A N 1
ATOM 778 C CA . HIS A 1 102 ? 3.930 9.246 -5.868 1.00 91.81 102 HIS A CA 1
ATOM 779 C C . HIS A 1 102 ? 2.765 9.270 -4.862 1.00 91.81 102 HIS A C 1
ATOM 781 O O . HIS A 1 102 ? 3.002 9.346 -3.654 1.00 91.81 102 HIS A O 1
ATOM 787 N N . PRO A 1 103 ? 1.494 9.202 -5.316 1.00 94.31 103 PRO A N 1
ATOM 788 C CA . PRO A 1 103 ? 0.331 9.358 -4.438 1.00 94.31 103 PRO A CA 1
ATOM 789 C C . PRO A 1 103 ? 0.269 8.282 -3.349 1.00 94.31 103 PRO A C 1
ATOM 791 O O . PRO A 1 103 ? -0.116 8.577 -2.223 1.00 94.31 103 PRO A O 1
ATOM 794 N N . ASN A 1 104 ? 0.710 7.053 -3.650 1.00 95.81 104 ASN A N 1
ATOM 795 C CA . ASN A 1 104 ? 0.804 5.986 -2.653 1.00 95.81 104 ASN A CA 1
ATOM 796 C C . ASN A 1 104 ? 1.774 6.354 -1.515 1.00 95.81 104 ASN A C 1
ATOM 798 O O . ASN A 1 104 ? 1.387 6.266 -0.356 1.00 95.81 104 ASN A O 1
ATOM 802 N N . LEU A 1 105 ? 2.995 6.817 -1.825 1.00 96.38 105 LEU A N 1
ATOM 803 C CA . LEU A 1 105 ? 3.963 7.227 -0.798 1.00 96.38 105 LEU A CA 1
ATOM 804 C C . LEU A 1 105 ? 3.434 8.379 0.054 1.00 96.38 105 LEU A C 1
ATOM 806 O O . LEU A 1 105 ? 3.525 8.313 1.279 1.00 96.38 105 LEU A O 1
ATOM 810 N N . LEU A 1 106 ? 2.854 9.398 -0.588 1.00 97.00 106 LEU A N 1
ATOM 811 C CA . LEU A 1 106 ? 2.255 10.530 0.114 1.00 97.00 106 LEU A CA 1
ATOM 812 C C . LEU A 1 106 ? 1.166 10.054 1.084 1.00 97.00 106 LEU A C 1
ATOM 814 O O . LEU A 1 106 ? 1.230 10.353 2.271 1.00 97.00 106 LEU A O 1
ATOM 818 N N . ALA A 1 107 ? 0.212 9.253 0.602 1.00 97.81 107 ALA A N 1
ATOM 819 C CA . ALA A 1 107 ? -0.884 8.752 1.422 1.00 97.81 107 ALA A CA 1
ATOM 820 C C . ALA A 1 107 ? -0.400 7.882 2.592 1.00 97.81 107 ALA A C 1
ATOM 822 O O . ALA A 1 107 ? -0.921 8.002 3.701 1.00 97.81 107 ALA A O 1
ATOM 823 N N . TRP A 1 108 ? 0.593 7.016 2.372 1.00 98.44 108 TRP A N 1
ATOM 824 C CA . TRP A 1 108 ? 1.139 6.152 3.421 1.00 98.44 108 TRP A CA 1
ATOM 825 C C . TRP A 1 108 ? 1.851 6.959 4.508 1.00 98.44 108 TRP A C 1
ATOM 827 O O . TRP A 1 108 ? 1.623 6.709 5.689 1.00 98.44 108 TRP A O 1
ATOM 837 N N . ARG A 1 109 ? 2.645 7.968 4.130 1.00 98.56 109 ARG A N 1
ATOM 838 C CA . ARG A 1 109 ? 3.289 8.880 5.088 1.00 98.56 109 ARG A CA 1
ATOM 839 C C . ARG A 1 109 ? 2.267 9.681 5.884 1.00 98.56 109 ARG A C 1
ATOM 841 O O . ARG A 1 109 ? 2.353 9.704 7.104 1.00 98.56 109 ARG A O 1
ATOM 848 N N . THR A 1 110 ? 1.239 10.221 5.232 1.00 98.38 110 THR A N 1
ATOM 849 C CA . THR A 1 110 ? 0.151 10.921 5.931 1.00 98.38 110 THR A CA 1
ATOM 850 C C . THR A 1 110 ? -0.577 10.013 6.929 1.00 98.38 110 THR A C 1
ATOM 852 O O . THR A 1 110 ? -0.943 10.462 8.011 1.00 98.38 110 THR A O 1
ATOM 855 N N . MET A 1 111 ? -0.787 8.728 6.614 1.00 98.38 111 MET A N 1
ATOM 856 C CA . MET A 1 111 ? -1.362 7.776 7.578 1.00 98.38 111 MET A CA 1
ATOM 857 C C . MET A 1 111 ? -0.447 7.553 8.790 1.00 98.38 111 MET A C 1
ATOM 859 O O . MET A 1 111 ? -0.939 7.519 9.916 1.00 98.38 111 MET A O 1
ATOM 863 N N . LEU A 1 112 ? 0.866 7.435 8.577 1.00 98.50 112 LEU A N 1
ATOM 864 C CA . LEU A 1 112 ? 1.845 7.289 9.659 1.00 98.50 112 LEU A CA 1
ATOM 865 C C . LEU A 1 112 ? 1.901 8.537 10.550 1.00 98.50 112 LEU A C 1
ATOM 867 O O . LEU A 1 112 ? 1.828 8.406 11.768 1.00 98.50 112 LEU A O 1
ATOM 871 N N . GLU A 1 113 ? 1.931 9.731 9.956 1.00 98.31 113 GLU A N 1
ATOM 872 C CA . GLU A 1 113 ? 1.913 11.014 10.673 1.00 98.31 113 GLU A CA 1
ATOM 873 C C . GLU A 1 113 ? 0.654 11.178 11.538 1.00 98.31 113 GLU A C 1
ATOM 875 O O . GLU A 1 113 ? 0.727 11.648 12.676 1.00 98.31 113 GLU A O 1
ATOM 880 N N . ARG A 1 114 ? -0.515 10.764 11.028 1.00 97.75 114 ARG A N 1
ATOM 881 C CA . ARG A 1 114 ? -1.781 10.776 11.782 1.00 97.75 114 ARG A CA 1
ATOM 882 C C . ARG A 1 114 ? -1.709 9.880 13.017 1.00 97.75 114 ARG A C 1
ATOM 884 O O . ARG A 1 114 ? -2.066 10.319 14.109 1.00 97.75 114 ARG A O 1
ATOM 891 N N . ILE A 1 115 ? -1.199 8.658 12.860 1.00 97.25 115 ILE A N 1
ATOM 892 C CA . ILE A 1 115 ? -1.028 7.709 13.971 1.00 97.25 115 ILE A CA 1
ATOM 893 C C . ILE A 1 115 ? -0.017 8.237 14.992 1.00 97.25 115 ILE A C 1
ATOM 895 O O . ILE A 1 115 ? -0.275 8.190 16.193 1.00 97.25 115 ILE A O 1
ATOM 899 N N . GLU A 1 116 ? 1.112 8.783 14.535 1.00 97.12 116 GLU A N 1
ATOM 900 C CA . GLU A 1 116 ? 2.121 9.398 15.406 1.00 97.12 116 GLU A CA 1
ATOM 901 C C . GLU A 1 116 ? 1.549 10.590 16.190 1.00 97.12 116 GLU A C 1
ATOM 903 O O . GLU A 1 116 ? 1.859 10.773 17.368 1.00 97.12 116 GLU A O 1
ATOM 908 N N . SER A 1 117 ? 0.636 11.345 15.575 1.00 97.44 117 SER A N 1
ATOM 909 C CA . SER A 1 117 ? -0.084 12.461 16.203 1.00 97.44 117 SER A CA 1
ATOM 910 C C . SER A 1 117 ? -1.177 12.023 17.192 1.00 97.44 117 SER A C 1
ATOM 912 O O . SER A 1 117 ? -1.864 12.872 17.762 1.00 97.44 117 SER A O 1
ATOM 914 N N . GLY A 1 118 ? -1.340 10.716 17.422 1.00 96.19 118 GLY A N 1
ATOM 915 C CA . GLY A 1 118 ? -2.285 10.150 18.385 1.00 96.19 118 GLY A CA 1
ATOM 916 C C . GLY A 1 118 ? -3.659 9.808 17.811 1.00 96.19 118 GLY A C 1
ATOM 917 O O . GLY A 1 118 ? -4.580 9.531 18.581 1.00 96.19 118 GLY A O 1
ATOM 918 N N . GLU A 1 119 ? -3.829 9.820 16.486 1.00 95.69 119 GLU A N 1
ATOM 919 C CA . GLU A 1 119 ? -5.053 9.311 15.877 1.00 95.69 119 GLU A CA 1
ATOM 920 C C . GLU A 1 119 ? -5.130 7.786 16.023 1.00 95.69 119 GLU A C 1
ATOM 922 O O . GLU A 1 119 ? -4.259 7.046 15.563 1.00 95.69 119 GLU A O 1
ATOM 927 N N . ASN A 1 120 ? -6.203 7.305 16.650 1.00 93.25 120 ASN A N 1
ATOM 928 C CA . ASN A 1 120 ? -6.463 5.877 16.769 1.00 93.25 120 ASN A CA 1
ATOM 929 C C . ASN A 1 120 ? -7.116 5.350 15.488 1.00 93.25 120 ASN A C 1
ATOM 931 O O . ASN A 1 120 ? -8.096 5.912 15.004 1.00 93.25 120 ASN A O 1
ATOM 935 N N . GLY A 1 121 ? -6.629 4.219 14.987 1.00 95.06 121 GLY A N 1
ATOM 936 C CA . GLY A 1 121 ? -7.197 3.538 13.830 1.00 95.06 121 GLY A CA 1
ATOM 937 C C . GLY A 1 121 ? -6.380 2.313 13.439 1.00 95.06 121 GLY A C 1
ATOM 938 O O . GLY A 1 121 ? -5.292 2.080 13.964 1.00 95.06 121 GLY A O 1
ATOM 939 N N . ARG A 1 122 ? -6.917 1.518 12.517 1.00 96.94 122 ARG A N 1
ATOM 940 C CA . ARG A 1 122 ? -6.254 0.339 11.949 1.00 96.94 122 ARG A CA 1
ATOM 941 C C . ARG A 1 122 ? -5.840 0.627 10.520 1.00 96.94 122 ARG A C 1
ATOM 943 O O . ARG A 1 122 ? -6.663 1.063 9.720 1.00 96.94 122 ARG A O 1
ATOM 950 N N . ILE A 1 123 ? -4.587 0.355 10.183 1.00 98.50 123 ILE A N 1
ATOM 951 C CA . ILE A 1 123 ? -4.123 0.439 8.800 1.00 98.50 123 ILE A CA 1
ATOM 952 C C . ILE A 1 123 ? -4.517 -0.863 8.109 1.00 98.50 123 ILE A C 1
ATOM 954 O O . ILE A 1 123 ? -4.112 -1.938 8.545 1.00 98.50 123 ILE A O 1
ATOM 958 N N . VAL A 1 124 ? -5.290 -0.782 7.032 1.00 98.62 124 VAL A N 1
ATOM 959 C CA . VAL A 1 124 ? -5.754 -1.956 6.286 1.00 98.62 124 VAL A CA 1
ATOM 960 C C . VAL A 1 124 ? -5.325 -1.838 4.832 1.00 98.62 124 VAL A C 1
ATOM 962 O O . VAL A 1 124 ? -5.655 -0.862 4.158 1.00 98.62 124 VAL A O 1
ATOM 965 N N . ALA A 1 125 ? -4.614 -2.850 4.339 1.00 98.56 125 ALA A N 1
ATOM 966 C CA . ALA A 1 125 ? -4.331 -3.047 2.924 1.00 98.56 125 ALA A CA 1
ATOM 967 C C . ALA A 1 125 ? -5.331 -4.034 2.309 1.00 98.56 125 ALA A C 1
ATOM 969 O O . ALA A 1 125 ? -5.644 -5.067 2.902 1.00 98.56 125 ALA A O 1
ATOM 970 N N . VAL A 1 126 ? -5.802 -3.739 1.101 1.00 98.38 126 VAL A N 1
ATOM 971 C CA . VAL A 1 126 ? -6.696 -4.597 0.315 1.00 98.38 126 VAL A CA 1
ATOM 972 C C . VAL A 1 126 ? -6.035 -4.915 -1.018 1.00 98.38 126 VAL A C 1
ATOM 974 O O . VAL A 1 126 ? -5.497 -4.019 -1.665 1.00 98.38 126 VAL A O 1
ATOM 977 N N . PHE A 1 127 ? -6.104 -6.181 -1.425 1.00 97.69 127 PHE A N 1
ATOM 978 C CA . PHE A 1 127 ? -5.744 -6.664 -2.757 1.00 97.69 127 PHE A CA 1
ATOM 979 C C . PHE A 1 127 ? -6.953 -7.360 -3.378 1.00 97.69 127 PHE A C 1
ATOM 981 O O . PHE A 1 127 ? -7.620 -8.137 -2.695 1.00 97.69 127 PHE A O 1
ATOM 988 N N . VAL A 1 128 ? -7.201 -7.117 -4.662 1.00 96.94 128 VAL A N 1
ATOM 989 C CA . VAL A 1 128 ? -8.299 -7.702 -5.437 1.00 96.94 128 VAL A CA 1
ATOM 990 C C . VAL A 1 128 ? -7.755 -8.270 -6.739 1.00 96.94 128 VAL A C 1
ATOM 992 O O . VAL A 1 128 ? -7.356 -7.518 -7.624 1.00 96.94 128 VAL A O 1
ATOM 995 N N . ASP A 1 129 ? -7.755 -9.595 -6.880 1.00 94.50 129 ASP A N 1
ATOM 996 C CA . ASP A 1 129 ? -7.213 -10.263 -8.076 1.00 94.50 129 ASP A CA 1
ATOM 997 C C . ASP A 1 129 ? -8.200 -10.317 -9.238 1.00 94.50 129 ASP A C 1
ATOM 999 O O . ASP A 1 129 ? -7.785 -10.320 -10.395 1.00 94.50 129 ASP A O 1
ATOM 1003 N N . SER A 1 130 ? -9.493 -10.308 -8.930 1.00 94.38 130 SER A N 1
ATOM 1004 C CA . SER A 1 130 ? -10.579 -10.290 -9.902 1.00 94.38 130 SER A CA 1
ATOM 1005 C C . SER A 1 130 ? -11.679 -9.354 -9.409 1.00 94.38 130 SER A C 1
ATOM 1007 O O . SER A 1 130 ? -12.219 -9.515 -8.309 1.00 94.38 130 SER A O 1
ATOM 1009 N N . LEU A 1 131 ? -11.995 -8.349 -10.232 1.00 93.00 131 LEU A N 1
ATOM 1010 C CA . LEU A 1 131 ? -13.079 -7.401 -9.961 1.00 93.00 131 LEU A CA 1
ATOM 1011 C C . LEU A 1 131 ? -14.468 -8.036 -10.140 1.00 93.00 131 LEU A C 1
ATOM 1013 O O . LEU A 1 131 ? -15.439 -7.490 -9.622 1.00 93.00 131 LEU A O 1
ATOM 1017 N N . ASP A 1 132 ? -14.539 -9.196 -10.797 1.00 93.19 132 ASP A N 1
ATOM 1018 C CA . ASP A 1 132 ? -15.773 -9.961 -11.001 1.00 93.19 132 ASP A CA 1
ATOM 1019 C C . ASP A 1 132 ? -16.124 -10.850 -9.794 1.00 93.19 132 ASP A C 1
ATOM 1021 O O . ASP A 1 132 ? -17.262 -11.302 -9.669 1.00 93.19 132 ASP A O 1
ATOM 1025 N N . ASP A 1 133 ? -15.163 -11.095 -8.896 1.00 92.81 133 ASP A N 1
ATOM 1026 C CA . ASP A 1 133 ? -15.389 -11.891 -7.688 1.00 92.81 133 ASP A CA 1
ATOM 1027 C C . ASP A 1 133 ? -16.244 -11.129 -6.663 1.00 92.81 133 ASP A C 1
ATOM 1029 O O . ASP A 1 133 ? -16.202 -9.897 -6.572 1.00 92.81 133 ASP A O 1
ATOM 1033 N N . GLU A 1 134 ? -16.970 -11.871 -5.824 1.00 94.25 134 GLU A N 1
ATOM 1034 C CA . GLU A 1 134 ? -17.639 -11.301 -4.654 1.00 94.25 134 GLU A CA 1
ATOM 1035 C C . GLU A 1 134 ? -16.623 -10.730 -3.654 1.00 94.25 134 GLU A C 1
ATOM 1037 O O . GLU A 1 134 ? -15.501 -11.224 -3.514 1.00 94.25 134 GLU A O 1
ATOM 1042 N N . ALA A 1 135 ? -17.033 -9.684 -2.932 1.00 97.00 135 ALA A N 1
ATOM 1043 C CA . ALA A 1 135 ? -16.180 -9.061 -1.931 1.00 97.00 135 ALA A CA 1
ATOM 1044 C C . ALA A 1 135 ? -15.886 -10.033 -0.779 1.00 97.00 135 ALA A C 1
ATOM 1046 O O . ALA A 1 135 ? -16.803 -10.583 -0.168 1.00 97.00 135 ALA A O 1
ATOM 1047 N N . SER A 1 136 ? -14.610 -10.198 -0.429 1.00 94.44 136 SER A N 1
ATOM 1048 C CA . SER A 1 136 ? -14.200 -11.138 0.622 1.00 94.44 136 SER A CA 1
ATOM 1049 C C . SER A 1 136 ? -14.298 -10.560 2.040 1.00 94.44 136 SER A C 1
ATOM 1051 O O . SER A 1 136 ? -14.114 -11.285 3.016 1.00 94.44 136 SER A O 1
ATOM 1053 N N . SER A 1 137 ? -14.520 -9.248 2.179 1.00 96.69 137 SER A N 1
ATOM 1054 C CA . SER A 1 137 ? -14.681 -8.551 3.462 1.00 96.69 137 SER A CA 1
ATOM 1055 C C . SER A 1 137 ? -15.362 -7.188 3.292 1.00 96.69 137 SER A C 1
ATOM 1057 O O . SER A 1 137 ? -15.506 -6.688 2.176 1.00 96.69 137 SER A O 1
ATOM 1059 N N . THR A 1 138 ? -15.725 -6.536 4.402 1.00 96.00 138 THR A N 1
ATOM 1060 C CA . THR A 1 138 ? -16.236 -5.153 4.389 1.00 96.00 138 THR A CA 1
ATOM 1061 C C . THR A 1 138 ? -15.225 -4.172 3.787 1.00 96.00 138 THR A C 1
ATOM 1063 O O . THR A 1 138 ? -15.622 -3.243 3.088 1.00 96.00 138 THR A O 1
ATOM 1066 N N . TYR A 1 139 ? -13.919 -4.385 3.997 1.00 97.56 139 TYR A N 1
ATOM 1067 C CA . TYR A 1 139 ? -12.887 -3.513 3.428 1.00 97.56 139 TYR A CA 1
ATOM 1068 C C . TYR A 1 139 ? -12.792 -3.643 1.913 1.00 97.56 139 TYR A C 1
ATOM 1070 O O . TYR A 1 139 ? -12.721 -2.636 1.211 1.00 97.56 139 TYR A O 1
ATOM 1078 N N . ASP A 1 140 ? -12.857 -4.880 1.420 1.00 98.00 140 ASP A N 1
ATOM 1079 C CA . ASP A 1 140 ? -12.946 -5.172 -0.008 1.00 98.00 140 ASP A CA 1
ATOM 1080 C C . ASP A 1 140 ? -14.227 -4.568 -0.614 1.00 98.00 140 ASP A C 1
ATOM 1082 O O . ASP A 1 140 ? -14.181 -3.887 -1.636 1.00 98.00 140 ASP A O 1
ATOM 1086 N N . ALA A 1 141 ? -15.368 -4.694 0.071 1.00 97.44 141 ALA A N 1
ATOM 1087 C CA . ALA A 1 141 ? -16.633 -4.121 -0.387 1.00 97.44 141 ALA A CA 1
ATOM 1088 C C . ALA A 1 141 ? -16.575 -2.588 -0.531 1.00 97.44 141 ALA A C 1
ATOM 1090 O O . ALA A 1 141 ? -16.999 -2.051 -1.557 1.00 97.44 141 ALA A O 1
ATOM 1091 N N . VAL A 1 142 ? -16.016 -1.876 0.456 1.00 97.19 142 VAL A N 1
ATOM 1092 C CA . VAL A 1 142 ? -15.826 -0.413 0.385 1.00 97.19 142 VAL A CA 1
ATOM 1093 C C . VAL A 1 142 ? -14.871 -0.041 -0.749 1.00 97.19 142 VAL A C 1
ATOM 1095 O O . VAL A 1 142 ? -15.158 0.882 -1.514 1.00 97.19 142 VAL A O 1
ATOM 1098 N N . PHE A 1 143 ? -13.773 -0.786 -0.901 1.00 97.44 143 PHE A N 1
ATOM 1099 C CA . PHE A 1 143 ? -12.790 -0.567 -1.958 1.00 97.44 143 PHE A CA 1
ATOM 1100 C C . PHE A 1 143 ? -13.403 -0.726 -3.358 1.00 97.44 143 PHE A C 1
ATOM 1102 O O . PHE A 1 143 ? -13.312 0.178 -4.190 1.00 97.44 143 PHE A O 1
ATOM 1109 N N . ARG A 1 144 ? -14.120 -1.828 -3.607 1.00 97.12 144 ARG A N 1
ATOM 1110 C CA . ARG A 1 144 ? -14.839 -2.071 -4.869 1.00 97.12 144 ARG A CA 1
ATOM 1111 C C . ARG A 1 144 ? -15.914 -1.023 -5.133 1.00 97.12 144 ARG A C 1
ATOM 1113 O O . ARG A 1 144 ? -16.085 -0.602 -6.274 1.00 97.12 144 ARG A O 1
ATOM 1120 N N . ALA A 1 145 ? -16.605 -0.555 -4.094 1.00 96.31 145 ALA A N 1
ATOM 1121 C CA . ALA A 1 145 ? -17.584 0.515 -4.235 1.00 96.31 145 ALA A CA 1
ATOM 1122 C C . ALA A 1 145 ? -16.941 1.843 -4.679 1.00 96.31 145 ALA A C 1
ATOM 1124 O O . ALA A 1 145 ? -17.554 2.563 -5.463 1.00 96.31 145 ALA A O 1
ATOM 1125 N N . GLN A 1 146 ? -15.722 2.170 -4.227 1.00 96.06 146 GLN A N 1
ATOM 1126 C CA . GLN A 1 146 ? -14.974 3.334 -4.730 1.00 96.06 146 GLN A CA 1
ATOM 1127 C C . GLN A 1 146 ? -14.574 3.173 -6.198 1.00 96.06 146 GLN A C 1
ATOM 1129 O O . GLN A 1 146 ? -14.765 4.096 -6.990 1.00 96.06 146 GLN A O 1
ATOM 1134 N N . ILE A 1 147 ? -14.096 1.984 -6.582 1.00 94.38 147 ILE A N 1
ATOM 1135 C CA . ILE A 1 147 ? -13.786 1.665 -7.984 1.00 94.38 147 ILE A CA 1
ATOM 1136 C C . ILE A 1 147 ? -15.028 1.861 -8.862 1.00 94.38 147 ILE A C 1
ATOM 1138 O O . ILE A 1 147 ? -14.956 2.531 -9.889 1.00 94.38 147 ILE A O 1
ATOM 1142 N N . ALA A 1 148 ? -16.186 1.352 -8.433 1.00 93.62 148 ALA A N 1
ATOM 1143 C CA . ALA A 1 148 ? -17.446 1.492 -9.164 1.00 93.62 148 ALA A CA 1
ATOM 1144 C C . ALA A 1 148 ? -17.921 2.953 -9.307 1.00 93.62 148 ALA A C 1
ATOM 1146 O O . ALA A 1 148 ? -18.665 3.264 -10.235 1.00 93.62 148 ALA A O 1
ATOM 1147 N N . ARG A 1 149 ? -17.485 3.858 -8.417 1.00 93.94 149 ARG A N 1
ATOM 1148 C CA . ARG A 1 149 ? -17.741 5.307 -8.508 1.00 93.94 149 ARG A CA 1
ATOM 1149 C C . ARG A 1 149 ? -16.725 6.061 -9.374 1.00 93.94 149 ARG A C 1
ATOM 1151 O O . ARG A 1 149 ? -16.891 7.260 -9.572 1.00 93.94 149 ARG A O 1
ATOM 1158 N N . GLY A 1 150 ? -15.706 5.381 -9.904 1.00 87.88 150 GLY A N 1
ATOM 1159 C CA . GLY A 1 150 ? -14.651 5.991 -10.718 1.00 87.88 150 GLY A CA 1
ATOM 1160 C C . GLY A 1 150 ? -13.573 6.705 -9.901 1.00 87.88 150 GLY A C 1
ATOM 1161 O O . GLY A 1 150 ? -12.839 7.524 -10.442 1.00 87.88 150 GLY A O 1
ATOM 1162 N N . GLU A 1 151 ? -13.450 6.409 -8.606 1.00 86.06 151 GLU A N 1
ATOM 1163 C CA . GLU A 1 151 ? -12.475 7.045 -7.707 1.00 86.06 151 GLU A CA 1
ATOM 1164 C C . GLU A 1 151 ? -11.082 6.397 -7.809 1.00 86.06 151 GLU A C 1
ATOM 1166 O O . GLU A 1 151 ? -10.412 6.194 -6.800 1.00 86.06 151 GLU A O 1
ATOM 1171 N N . SER A 1 152 ? -10.641 6.018 -9.012 1.00 79.50 152 SER A N 1
ATOM 1172 C CA . SER A 1 152 ? -9.308 5.451 -9.231 1.00 79.50 152 SER A CA 1
ATOM 1173 C C . SER A 1 152 ? -8.245 6.539 -9.353 1.00 79.50 152 SER A C 1
ATOM 1175 O O . SER A 1 152 ? -8.477 7.589 -9.946 1.00 79.50 152 SER A O 1
ATOM 1177 N N . SER A 1 153 ? -7.043 6.251 -8.857 1.00 73.62 153 SER A N 1
ATOM 1178 C CA . SER A 1 153 ? -5.841 7.032 -9.133 1.00 73.62 153 SER A CA 1
ATOM 1179 C C . SER A 1 153 ? -5.482 6.887 -10.613 1.00 73.62 153 SER A C 1
ATOM 1181 O O . SER A 1 153 ? -4.707 6.010 -10.990 1.00 73.62 153 SER A O 1
ATOM 1183 N N . GLU A 1 154 ? -6.063 7.727 -11.467 1.00 57.50 154 GLU A N 1
ATOM 1184 C CA . GLU A 1 154 ? -5.585 7.898 -12.833 1.00 57.50 154 GLU A CA 1
ATOM 1185 C C . GLU A 1 154 ? -4.247 8.644 -12.790 1.00 57.50 154 GLU A C 1
ATOM 1187 O O . GLU A 1 154 ? -4.129 9.728 -12.215 1.00 57.50 154 GLU A O 1
ATOM 1192 N N . LEU A 1 155 ? -3.213 8.052 -13.391 1.00 46.00 155 LEU A N 1
ATOM 1193 C CA . LEU A 1 155 ? -2.011 8.788 -13.758 1.00 46.00 155 LEU A CA 1
ATOM 1194 C C . LEU A 1 155 ? -2.432 9.865 -14.763 1.00 46.00 155 LEU A C 1
ATOM 1196 O O . LEU A 1 155 ? -2.609 9.570 -15.944 1.00 46.00 155 LEU A O 1
ATOM 1200 N N . TYR A 1 156 ? -2.552 11.111 -14.308 1.00 33.53 156 TYR A N 1
ATOM 1201 C CA . TYR A 1 156 ? -2.266 12.233 -15.192 1.00 33.53 156 TYR A CA 1
ATOM 1202 C C . TYR A 1 156 ? -0.803 12.072 -15.622 1.00 33.53 156 TYR A C 1
ATOM 1204 O O . TYR A 1 156 ? 0.114 12.279 -14.825 1.00 33.53 156 TYR A O 1
ATOM 1212 N N . ALA A 1 157 ? -0.621 11.569 -16.843 1.00 33.25 157 ALA A N 1
ATOM 1213 C CA . ALA A 1 157 ? 0.626 11.667 -17.589 1.00 33.25 157 ALA A CA 1
ATOM 1214 C C . ALA A 1 157 ? 0.901 13.126 -17.972 1.00 33.25 157 ALA A C 1
ATOM 1216 O O . ALA A 1 157 ? -0.084 13.871 -18.197 1.00 33.25 157 ALA A O 1
#